Protein AF-A0A351MM56-F1 (afdb_monomer_lite)

pLDDT: mean 85.76, std 8.68, range [50.81, 93.75]

Foldseek 3Di:
DDDCVVPVLVVLLVVLVFDWDDDPQKIKTKDFQLLVCVLVVHFCVVQFDPQFDRDRRFIWIFMDHPNFTWIWGAGPVGDIDGGDTDDDPVSSVSSSVVVSVD

Structure (mmCIF, N/CA/C/O backbone):
data_AF-A0A351MM56-F1
#
_entry.id   AF-A0A351MM56-F1
#
loop_
_atom_site.group_PDB
_atom_site.id
_atom_site.type_symbol
_atom_site.label_atom_id
_atom_site.label_alt_id
_atom_site.label_comp_id
_atom_site.label_asym_id
_atom_site.label_entity_id
_atom_site.label_seq_id
_atom_site.pdbx_PDB_ins_code
_atom_site.Cartn_x
_atom_site.Cartn_y
_atom_site.Cartn_z
_atom_site.occupancy
_atom_site.B_iso_or_equiv
_atom_site.auth_seq_id
_atom_site.auth_comp_id
_atom_site.auth_asym_id
_atom_site.auth_atom_id
_atom_site.pdbx_PDB_model_num
ATOM 1 N N . MET A 1 1 ? -19.334 -8.891 7.307 1.00 50.81 1 MET A N 1
ATOM 2 C CA . MET A 1 1 ? -18.617 -7.669 6.882 1.00 50.81 1 MET A CA 1
ATOM 3 C C . MET A 1 1 ? -17.592 -7.367 7.968 1.00 50.81 1 MET A C 1
ATOM 5 O O . MET A 1 1 ? -18.000 -7.284 9.119 1.00 50.81 1 MET A O 1
ATOM 9 N N . ILE A 1 2 ? -16.290 -7.341 7.666 1.00 56.50 2 ILE A N 1
ATOM 10 C CA . ILE A 1 2 ? -15.263 -7.001 8.670 1.00 56.50 2 ILE A CA 1
ATOM 11 C C . ILE A 1 2 ? -15.202 -5.475 8.737 1.00 56.50 2 ILE A C 1
ATOM 13 O O . ILE A 1 2 ? -14.939 -4.841 7.720 1.00 56.50 2 ILE A O 1
ATOM 17 N N . ASN A 1 3 ? -15.496 -4.894 9.900 1.00 61.53 3 ASN A N 1
ATOM 18 C CA . ASN A 1 3 ? -15.426 -3.448 10.093 1.00 61.53 3 ASN A CA 1
ATOM 19 C C . ASN A 1 3 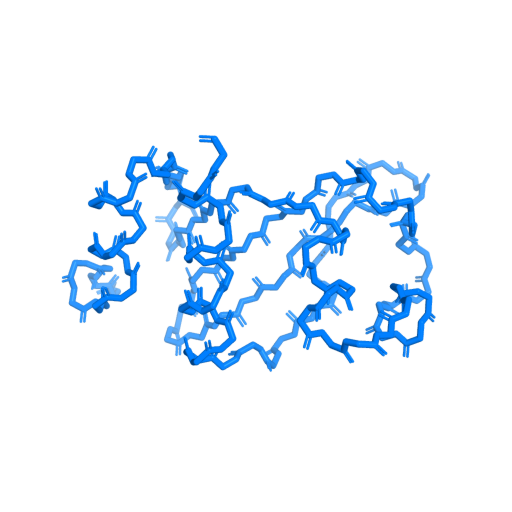? -13.944 -3.018 10.172 1.00 61.53 3 ASN A C 1
ATOM 21 O O . ASN A 1 3 ? -13.255 -3.448 11.103 1.00 61.53 3 ASN A O 1
ATOM 25 N N . PRO A 1 4 ? -13.427 -2.213 9.226 1.00 58.31 4 PRO A N 1
ATOM 26 C CA . PRO A 1 4 ? -12.019 -1.799 9.209 1.00 58.31 4 PRO A CA 1
ATOM 27 C C . PRO A 1 4 ? -11.642 -0.890 10.379 1.00 58.31 4 PRO A C 1
ATOM 29 O O . PRO A 1 4 ? -10.465 -0.816 10.700 1.00 58.31 4 PRO A O 1
ATOM 32 N N . THR A 1 5 ? -12.601 -0.229 11.043 1.00 60.00 5 THR A N 1
ATOM 33 C CA . THR A 1 5 ? -12.308 0.652 12.186 1.00 60.00 5 THR A CA 1
ATOM 34 C C . THR A 1 5 ? -11.751 -0.123 13.376 1.00 60.00 5 THR A C 1
ATOM 36 O O . THR A 1 5 ? -11.205 0.470 14.297 1.00 60.00 5 THR A O 1
ATOM 39 N N . ASN A 1 6 ? -11.881 -1.452 13.360 1.00 65.56 6 ASN A N 1
ATOM 40 C CA . ASN A 1 6 ? -11.271 -2.335 14.346 1.00 65.56 6 ASN A CA 1
ATOM 41 C C . ASN A 1 6 ? -9.830 -2.727 13.977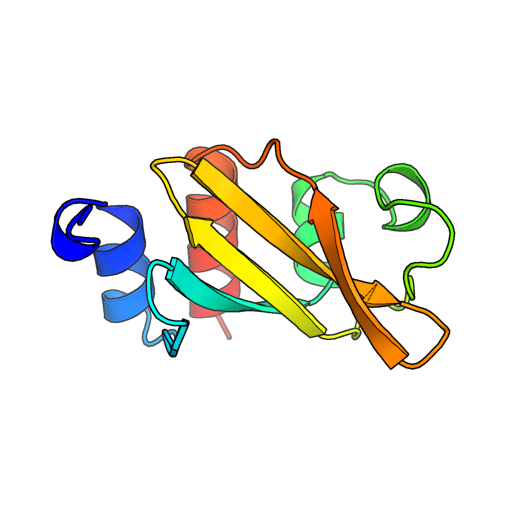 1.00 65.56 6 ASN A C 1
ATOM 43 O O . ASN A 1 6 ? -9.167 -3.382 14.777 1.00 65.56 6 ASN A O 1
ATOM 47 N N . ASN A 1 7 ? -9.343 -2.370 12.782 1.00 73.56 7 ASN A N 1
ATOM 48 C CA . ASN A 1 7 ? -7.944 -2.534 12.417 1.00 73.56 7 ASN A CA 1
ATOM 49 C C . ASN A 1 7 ? -7.166 -1.278 12.863 1.00 73.56 7 ASN A C 1
ATOM 51 O O . ASN A 1 7 ? -7.381 -0.202 12.305 1.00 73.56 7 ASN A O 1
ATOM 55 N N . PRO A 1 8 ? -6.239 -1.382 13.831 1.00 76.00 8 PRO A N 1
ATOM 56 C CA . PRO A 1 8 ? -5.482 -0.231 14.329 1.00 76.00 8 PRO A CA 1
ATOM 57 C C . PRO A 1 8 ? -4.630 0.456 13.249 1.00 76.00 8 PRO A C 1
ATOM 59 O O . PRO A 1 8 ? -4.303 1.634 13.380 1.00 76.00 8 PRO A O 1
ATOM 62 N N . LEU A 1 9 ? -4.289 -0.244 12.164 1.00 79.81 9 LEU A N 1
ATOM 63 C CA . LEU A 1 9 ? -3.548 0.322 11.038 1.00 79.81 9 LEU A CA 1
ATOM 64 C C . LEU A 1 9 ? -4.431 1.172 10.123 1.00 79.81 9 LEU A C 1
ATOM 66 O O . LEU A 1 9 ? -3.938 2.123 9.529 1.00 79.81 9 LEU A O 1
ATOM 70 N N . TYR A 1 10 ? -5.733 0.881 10.051 1.00 80.25 10 TYR A N 1
ATOM 71 C CA . TYR A 1 10 ? -6.689 1.750 9.362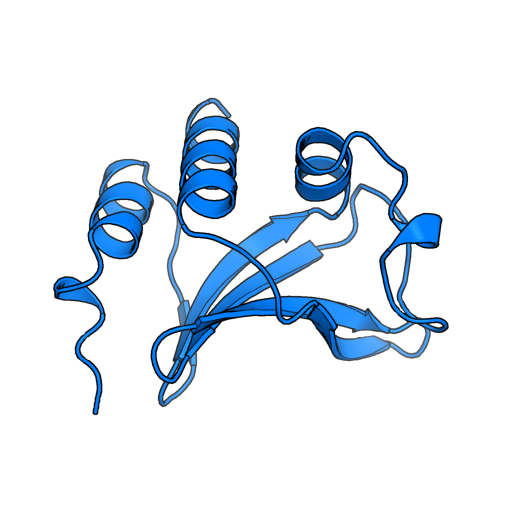 1.00 80.25 10 TYR A CA 1
ATOM 72 C C . TYR A 1 10 ? -6.771 3.113 10.057 1.00 80.25 10 TYR A C 1
ATOM 74 O O . TYR A 1 10 ? -6.662 4.158 9.412 1.00 80.25 10 TYR A O 1
ATOM 82 N N . THR A 1 11 ? -6.912 3.102 11.387 1.00 83.94 11 THR A N 1
ATOM 83 C CA . THR A 1 11 ? -6.913 4.327 12.196 1.00 83.94 11 THR A CA 1
ATOM 84 C C . THR A 1 11 ? -5.602 5.083 12.025 1.00 83.94 11 THR A C 1
ATOM 86 O O . THR A 1 11 ? -5.631 6.269 11.730 1.00 83.94 11 THR A O 1
ATOM 89 N N . ALA A 1 12 ? -4.464 4.388 12.092 1.00 85.75 12 ALA A N 1
ATOM 90 C CA . ALA A 1 12 ? -3.154 5.011 11.924 1.00 85.75 12 ALA A CA 1
ATOM 91 C C . ALA A 1 12 ? -2.952 5.652 10.544 1.00 85.75 12 ALA A C 1
ATOM 93 O O . ALA A 1 12 ? -2.448 6.765 10.463 1.00 85.75 12 ALA A O 1
ATOM 94 N N . ALA A 1 13 ? -3.371 4.983 9.464 1.00 86.50 13 ALA A N 1
ATOM 95 C CA . ALA A 1 13 ? -3.319 5.561 8.123 1.00 86.50 13 ALA A CA 1
ATOM 96 C C . ALA A 1 13 ? -4.199 6.818 8.022 1.00 86.50 13 ALA A C 1
ATOM 98 O O . ALA A 1 13 ? -3.781 7.826 7.457 1.00 86.50 13 ALA A O 1
ATOM 99 N N . THR A 1 14 ? -5.385 6.789 8.636 1.00 87.06 14 THR A N 1
ATOM 100 C CA . THR A 1 14 ? -6.292 7.946 8.679 1.00 87.06 14 THR A CA 1
ATOM 101 C C . THR A 1 14 ? -5.687 9.111 9.473 1.00 87.06 14 THR A C 1
ATOM 103 O O . THR A 1 14 ? -5.720 10.249 9.015 1.00 87.06 14 THR A O 1
ATOM 106 N N . GLU A 1 15 ? -5.109 8.840 10.646 1.00 89.81 15 GLU A N 1
ATOM 107 C CA . GLU A 1 15 ? -4.440 9.835 11.500 1.00 89.81 15 GLU A CA 1
ATOM 108 C C . GLU A 1 15 ? -3.204 10.443 10.827 1.00 89.81 15 GLU A C 1
ATOM 110 O O . GLU A 1 15 ? -2.925 11.626 11.006 1.00 89.81 15 GLU A O 1
ATOM 115 N N . ALA A 1 16 ? -2.507 9.659 10.002 1.00 88.69 16 ALA A N 1
ATOM 116 C CA . ALA A 1 16 ? -1.408 10.111 9.156 1.00 88.69 16 ALA A CA 1
ATOM 117 C C . ALA A 1 16 ? -1.859 10.950 7.941 1.00 88.69 16 ALA A C 1
ATOM 119 O O . ALA A 1 16 ? -1.019 11.402 7.168 1.00 88.69 16 ALA A O 1
ATOM 120 N N . GLY A 1 17 ? -3.167 11.148 7.737 1.00 89.88 17 GLY A N 1
ATOM 121 C CA . GLY A 1 17 ? -3.708 11.889 6.594 1.00 89.88 17 GLY A CA 1
ATOM 122 C C . GLY A 1 17 ? -3.666 11.122 5.269 1.00 89.88 17 GLY A C 1
ATOM 123 O O . GLY A 1 17 ? -3.877 11.714 4.209 1.00 8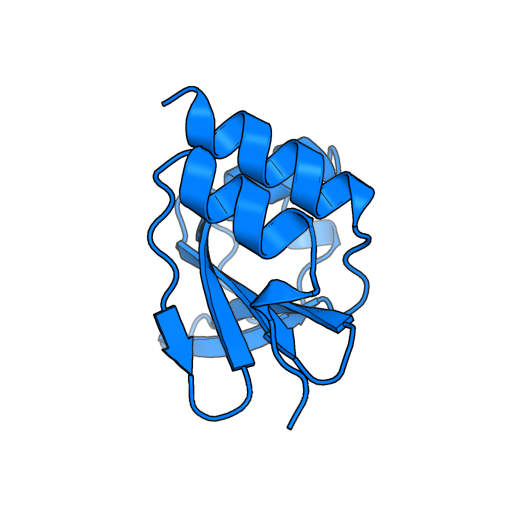9.88 17 GLY A O 1
ATOM 124 N N . ILE A 1 18 ? -3.416 9.810 5.301 1.00 91.75 18 ILE A N 1
ATOM 125 C CA . ILE A 1 18 ? -3.418 8.964 4.107 1.00 91.75 18 ILE A CA 1
ATOM 126 C C . ILE A 1 18 ? -4.863 8.788 3.641 1.00 91.75 18 ILE A C 1
ATOM 128 O O . ILE A 1 18 ? -5.747 8.403 4.408 1.00 91.75 18 ILE A O 1
ATOM 132 N N . THR A 1 19 ? -5.109 9.052 2.358 1.00 91.12 19 THR A N 1
ATOM 133 C CA . THR A 1 19 ? -6.433 8.841 1.766 1.00 91.12 19 THR A CA 1
ATOM 134 C C . THR A 1 19 ? -6.714 7.347 1.647 1.00 91.12 19 THR A C 1
ATOM 136 O O . THR A 1 19 ? -5.977 6.621 0.980 1.00 91.12 19 THR A O 1
ATOM 139 N N . ILE A 1 20 ? -7.799 6.898 2.281 1.00 89.81 20 ILE A N 1
ATOM 140 C CA . ILE A 1 20 ? -8.250 5.508 2.223 1.00 89.81 20 ILE A CA 1
ATOM 141 C C . ILE A 1 20 ? -9.487 5.411 1.332 1.00 89.81 20 ILE A C 1
ATOM 143 O O . ILE A 1 20 ? -10.502 6.069 1.562 1.00 89.81 20 ILE A O 1
ATOM 147 N N . THR A 1 21 ? -9.412 4.537 0.337 1.00 89.81 21 THR A N 1
ATOM 148 C CA . THR A 1 21 ? -10.477 4.251 -0.619 1.00 89.81 21 THR A CA 1
ATOM 149 C C . THR A 1 21 ? -11.226 2.985 -0.219 1.00 89.81 21 THR A C 1
ATOM 151 O O . THR A 1 21 ? -10.631 1.952 0.098 1.00 89.81 21 THR A O 1
ATOM 154 N N . HIS A 1 22 ? -12.556 3.043 -0.274 1.00 87.50 22 HIS A N 1
ATOM 155 C CA . HIS A 1 22 ? -13.415 1.885 -0.056 1.00 87.50 22 HIS A CA 1
ATOM 156 C C . HIS A 1 22 ? -13.705 1.158 -1.378 1.00 87.50 22 HIS A C 1
ATOM 158 O O . HIS A 1 22 ? -14.265 1.738 -2.305 1.00 87.50 22 HIS A O 1
ATOM 164 N N . LEU A 1 23 ? -13.361 -0.128 -1.448 1.00 85.44 23 LEU A N 1
ATOM 165 C CA . LEU A 1 23 ? -13.488 -0.995 -2.623 1.00 85.44 23 LEU A CA 1
ATOM 166 C C . LEU A 1 23 ? -14.487 -2.131 -2.341 1.00 85.44 23 LEU A C 1
ATOM 168 O O . LEU A 1 23 ? -14.150 -3.316 -2.340 1.00 85.44 23 LEU A O 1
ATOM 172 N N . GLY A 1 24 ? -15.733 -1.769 -2.032 1.00 84.62 24 GLY A N 1
ATOM 173 C CA . GLY A 1 24 ? -16.821 -2.720 -1.783 1.00 84.62 24 GLY A CA 1
ATOM 174 C C . GLY A 1 24 ? -16.715 -3.442 -0.436 1.00 84.62 24 GLY A C 1
ATOM 175 O O . GLY A 1 24 ? -17.339 -3.026 0.529 1.00 84.62 24 GLY A O 1
ATOM 176 N N . ALA A 1 25 ? -15.979 -4.554 -0.374 1.00 82.94 25 ALA A N 1
ATOM 177 C CA . ALA A 1 25 ? -15.729 -5.305 0.868 1.00 82.94 25 ALA A CA 1
ATOM 178 C C . ALA A 1 25 ? -14.293 -5.128 1.392 1.00 82.94 25 ALA A C 1
ATOM 180 O O . ALA A 1 25 ? -13.894 -5.779 2.361 1.00 82.94 25 ALA A O 1
ATOM 181 N N . SER A 1 26 ? -13.509 -4.282 0.729 1.00 87.19 26 SER A N 1
ATOM 182 C CA . SER A 1 26 ? -12.102 -4.036 1.019 1.00 87.19 26 SER A CA 1
ATOM 183 C C . SER A 1 26 ? -11.831 -2.547 1.185 1.00 87.19 26 SER A C 1
ATOM 185 O O . SER A 1 26 ? -12.613 -1.701 0.755 1.00 87.19 26 SER A O 1
ATOM 187 N N . TRP A 1 27 ? -10.691 -2.242 1.787 1.00 88.06 27 TRP A N 1
ATOM 188 C CA . TRP A 1 27 ? -10.202 -0.884 1.998 1.00 88.06 27 TRP A CA 1
ATOM 189 C C . TRP A 1 27 ? -8.780 -0.825 1.486 1.00 88.06 27 TRP A C 1
ATOM 191 O O . TRP A 1 27 ? -8.031 -1.775 1.709 1.00 88.06 27 TRP A O 1
ATOM 201 N N . ALA A 1 28 ? -8.413 0.237 0.787 1.00 91.31 28 ALA A N 1
ATOM 202 C CA . ALA A 1 28 ? -7.087 0.358 0.214 1.00 91.31 28 ALA A CA 1
ATOM 203 C C . ALA A 1 28 ? -6.553 1.778 0.329 1.00 91.31 28 ALA A C 1
ATOM 205 O O . ALA A 1 28 ? -7.322 2.733 0.353 1.00 91.31 28 ALA A O 1
ATOM 206 N N . PHE A 1 29 ? -5.237 1.905 0.358 1.00 92.81 29 PHE A N 1
ATOM 207 C CA . PHE A 1 29 ? -4.551 3.175 0.163 1.00 92.81 29 PHE A CA 1
ATOM 208 C C . PHE A 1 29 ? -3.476 3.014 -0.909 1.00 92.81 29 PHE A C 1
ATOM 210 O O . PHE A 1 29 ? -3.024 1.901 -1.195 1.00 92.81 29 PHE A O 1
ATOM 217 N N . GLU A 1 30 ? -3.097 4.129 -1.520 1.00 93.25 30 GLU A N 1
ATOM 218 C CA . GLU A 1 30 ? -2.080 4.156 -2.564 1.00 93.25 30 GLU A CA 1
ATOM 219 C C . GLU A 1 30 ? -0.675 4.268 -1.968 1.00 93.25 30 GLU A C 1
ATOM 221 O O . GLU A 1 30 ? -0.429 4.993 -1.003 1.00 93.25 30 GLU A O 1
ATOM 226 N N . ALA A 1 31 ? 0.257 3.547 -2.577 1.00 93.75 31 ALA A N 1
ATOM 227 C CA . ALA A 1 31 ? 1.688 3.665 -2.353 1.00 93.75 31 ALA A CA 1
ATOM 228 C C . ALA A 1 31 ? 2.411 3.532 -3.704 1.00 93.75 31 ALA A C 1
ATOM 230 O O . ALA A 1 31 ? 1.792 3.572 -4.767 1.00 93.75 31 ALA A O 1
ATOM 231 N N . THR A 1 32 ? 3.730 3.354 -3.676 1.00 93.69 32 THR A N 1
ATOM 232 C CA . THR A 1 32 ? 4.518 3.066 -4.887 1.00 93.69 32 THR A CA 1
ATOM 233 C C . THR A 1 32 ? 5.385 1.840 -4.668 1.00 93.69 32 THR A C 1
ATOM 235 O O . THR A 1 32 ? 5.710 1.521 -3.520 1.00 93.69 32 THR A O 1
ATOM 238 N N . LEU A 1 33 ? 5.804 1.175 -5.746 1.00 91.56 33 LEU A N 1
ATOM 239 C CA . LEU A 1 33 ? 6.724 0.039 -5.636 1.00 91.56 33 LEU A CA 1
ATOM 240 C C . LEU A 1 33 ? 8.013 0.399 -4.895 1.00 91.56 33 LEU A C 1
ATOM 242 O O . LEU A 1 33 ? 8.457 -0.383 -4.065 1.00 91.56 33 LEU A O 1
ATOM 246 N N . GLY A 1 34 ? 8.553 1.603 -5.092 1.00 92.31 34 GLY A N 1
ATOM 247 C CA . GLY A 1 34 ? 9.751 2.071 -4.393 1.00 92.31 34 GLY A CA 1
ATOM 248 C C . GLY A 1 34 ? 9.609 2.103 -2.866 1.00 92.31 34 GLY A C 1
ATOM 249 O O . GLY A 1 34 ? 10.576 1.828 -2.156 1.00 92.31 34 GLY A O 1
ATOM 250 N N . HIS A 1 35 ? 8.406 2.353 -2.334 1.00 93.06 35 HIS A N 1
ATOM 251 C CA . HIS A 1 35 ? 8.167 2.220 -0.892 1.00 93.06 35 HIS A CA 1
ATOM 252 C C . HIS A 1 35 ? 8.316 0.761 -0.432 1.00 93.06 35 HIS A C 1
ATOM 254 O O . HIS A 1 35 ? 8.921 0.484 0.602 1.00 93.06 35 HIS A O 1
ATOM 260 N N . PHE A 1 36 ? 7.829 -0.192 -1.228 1.00 90.62 36 PHE A N 1
ATOM 261 C CA . PHE A 1 36 ? 7.958 -1.620 -0.937 1.00 90.62 36 PHE A CA 1
ATOM 262 C C . PHE A 1 36 ? 9.372 -2.153 -1.151 1.00 90.62 36 PHE A C 1
ATOM 264 O O . PHE A 1 36 ? 9.830 -2.980 -0.366 1.00 90.62 36 PHE A O 1
ATOM 271 N N . GLU A 1 37 ? 10.106 -1.652 -2.141 1.00 91.31 37 GLU A N 1
ATOM 272 C CA . GLU A 1 37 ? 11.523 -1.983 -2.309 1.00 91.31 37 GLU A CA 1
ATOM 273 C C . GLU A 1 37 ? 12.343 -1.577 -1.081 1.00 91.31 37 GLU A C 1
ATOM 275 O O . GLU A 1 37 ? 13.206 -2.338 -0.635 1.00 91.31 37 GLU A O 1
ATOM 280 N N . ALA A 1 38 ? 12.035 -0.419 -0.485 1.00 87.62 38 ALA A N 1
ATOM 281 C CA . ALA A 1 38 ? 12.651 0.019 0.763 1.00 87.62 38 ALA A CA 1
ATOM 282 C C . ALA A 1 38 ? 12.297 -0.910 1.940 1.00 87.62 38 ALA A C 1
ATOM 284 O O . ALA A 1 38 ? 13.174 -1.244 2.741 1.00 87.62 38 ALA A O 1
ATOM 285 N N . LEU A 1 39 ? 11.043 -1.373 2.025 1.00 87.94 39 LEU A N 1
ATOM 286 C CA . LEU A 1 39 ? 10.590 -2.315 3.058 1.00 87.94 39 LEU A CA 1
ATOM 287 C C . LEU A 1 39 ? 11.245 -3.695 2.918 1.00 87.94 39 LEU A C 1
ATOM 289 O O . LEU A 1 39 ? 11.724 -4.258 3.902 1.00 87.94 39 LEU A O 1
ATOM 293 N N . PHE A 1 40 ? 11.298 -4.240 1.704 1.00 87.19 40 PHE A N 1
ATOM 294 C CA . PHE A 1 40 ? 11.852 -5.569 1.438 1.00 87.19 40 PHE A CA 1
ATOM 295 C C . PHE A 1 40 ? 13.368 -5.573 1.242 1.00 87.19 40 PHE A C 1
ATOM 297 O O . PHE A 1 40 ? 13.973 -6.644 1.174 1.00 87.19 40 PHE A O 1
ATOM 304 N N . ARG A 1 41 ? 13.991 -4.389 1.164 1.00 88.50 41 ARG A N 1
ATOM 305 C CA . ARG A 1 41 ? 15.420 -4.195 0.871 1.00 88.50 41 ARG A CA 1
ATOM 306 C C . ARG A 1 41 ? 15.855 -4.932 -0.397 1.00 88.50 41 ARG A C 1
ATOM 308 O O . ARG A 1 41 ? 16.941 -5.511 -0.458 1.00 88.50 41 ARG A O 1
ATOM 315 N N . ARG A 1 42 ? 14.976 -4.953 -1.396 1.00 87.75 42 ARG A N 1
ATOM 316 C CA . ARG A 1 42 ? 15.172 -5.667 -2.659 1.00 87.75 42 ARG A CA 1
ATOM 317 C C . ARG A 1 42 ? 14.313 -5.037 -3.747 1.00 87.75 42 ARG A C 1
ATOM 319 O O . ARG A 1 42 ? 13.177 -4.657 -3.472 1.00 87.75 42 ARG A O 1
ATOM 326 N N . ALA A 1 43 ? 14.842 -4.973 -4.966 1.00 85.88 43 ALA A N 1
ATOM 327 C CA . ALA A 1 43 ? 14.107 -4.444 -6.111 1.00 85.88 43 ALA A CA 1
ATOM 328 C C . ALA A 1 43 ? 12.843 -5.270 -6.405 1.00 85.88 43 ALA A C 1
ATOM 330 O O . ALA A 1 43 ? 12.818 -6.477 -6.137 1.00 85.88 43 ALA A O 1
ATOM 331 N N . ALA A 1 44 ? 11.817 -4.620 -6.956 1.00 86.19 44 ALA A N 1
ATOM 332 C CA . ALA A 1 44 ? 10.502 -5.193 -7.230 1.00 86.19 44 ALA A CA 1
ATOM 333 C C . ALA A 1 44 ? 10.599 -6.491 -8.035 1.00 86.19 44 ALA A C 1
ATOM 335 O O . ALA A 1 44 ? 9.968 -7.481 -7.675 1.00 86.19 44 ALA A O 1
ATOM 336 N N . GLU A 1 45 ? 11.487 -6.526 -9.034 1.00 87.19 45 GLU A N 1
ATOM 337 C CA . GLU A 1 45 ? 11.749 -7.676 -9.914 1.00 87.19 45 GLU A CA 1
ATOM 338 C C . GLU A 1 45 ? 12.027 -9.007 -9.189 1.00 87.19 45 GLU A C 1
ATOM 340 O O . GLU A 1 45 ? 11.842 -10.072 -9.774 1.00 87.19 45 GLU A O 1
ATOM 345 N N . TYR A 1 46 ? 12.463 -8.974 -7.924 1.00 85.75 46 TYR A N 1
ATOM 346 C CA . TYR A 1 46 ? 12.789 -10.180 -7.156 1.00 85.75 46 TYR A CA 1
ATOM 347 C C . TYR A 1 46 ? 11.612 -10.776 -6.382 1.00 85.75 46 TYR A C 1
ATOM 349 O O . TYR A 1 46 ? 11.754 -11.875 -5.840 1.00 85.75 46 TYR A O 1
ATOM 357 N N . TRP A 1 47 ? 10.502 -10.052 -6.237 1.00 83.75 47 TRP A N 1
ATOM 358 C CA . TRP A 1 47 ? 9.409 -10.448 -5.344 1.00 83.75 47 TRP A CA 1
ATOM 359 C C . TRP A 1 47 ? 8.004 -10.177 -5.891 1.00 83.75 47 TRP A C 1
ATOM 361 O O . TRP A 1 47 ? 7.052 -10.735 -5.345 1.00 83.75 47 TRP A O 1
ATOM 371 N N . VAL A 1 48 ? 7.858 -9.372 -6.946 1.00 84.19 48 VAL A N 1
ATOM 372 C CA . VAL A 1 48 ? 6.601 -9.270 -7.703 1.00 84.19 48 VAL A CA 1
ATOM 373 C C . VAL A 1 48 ? 6.480 -10.406 -8.715 1.00 84.19 48 VAL A C 1
ATOM 375 O O . VAL A 1 48 ? 7.469 -11.023 -9.114 1.00 84.19 48 VAL A O 1
ATOM 378 N N . GLU A 1 49 ? 5.252 -10.689 -9.138 1.00 85.06 49 GLU A N 1
ATOM 379 C CA . GLU A 1 49 ? 4.998 -11.696 -10.164 1.00 85.06 49 GLU A CA 1
ATOM 380 C C . GLU A 1 49 ? 5.512 -11.229 -11.541 1.00 85.06 49 GLU A C 1
ATOM 382 O O . GLU A 1 49 ? 5.492 -10.030 -11.847 1.00 85.06 49 GLU A O 1
ATOM 387 N N . PRO A 1 50 ? 5.951 -12.155 -12.416 1.00 84.12 50 PRO A N 1
ATOM 388 C CA . PRO A 1 50 ? 6.254 -11.822 -13.802 1.00 84.12 50 PRO A CA 1
ATOM 389 C C . PRO A 1 50 ? 5.066 -11.138 -14.488 1.00 84.12 50 PRO A C 1
ATOM 391 O O . PRO A 1 50 ? 3.925 -11.572 -14.346 1.00 84.12 50 PRO A O 1
ATOM 394 N N . GLY A 1 51 ? 5.342 -10.095 -15.272 1.00 85.31 51 GLY A N 1
ATOM 395 C CA . GLY A 1 51 ? 4.308 -9.327 -15.974 1.00 85.31 51 GLY A CA 1
ATOM 396 C C . GLY A 1 51 ? 3.795 -8.105 -15.211 1.00 85.31 51 GLY A C 1
ATOM 397 O O . GLY A 1 51 ? 2.989 -7.363 -15.770 1.00 85.31 51 GLY A O 1
ATOM 398 N N . ILE A 1 52 ? 4.291 -7.850 -13.997 1.00 89.75 52 ILE A N 1
ATOM 399 C CA . ILE A 1 52 ? 4.064 -6.612 -13.239 1.00 89.75 52 ILE A CA 1
ATOM 400 C C . ILE A 1 52 ? 5.077 -5.545 -13.665 1.00 89.75 52 ILE A C 1
ATOM 402 O O . ILE A 1 52 ? 6.258 -5.835 -13.862 1.00 89.75 52 ILE A O 1
ATOM 406 N N . THR A 1 53 ? 4.623 -4.302 -13.819 1.00 90.00 53 THR A N 1
ATOM 407 C CA . THR A 1 53 ? 5.507 -3.157 -14.075 1.00 90.00 53 THR A CA 1
ATOM 408 C C . THR A 1 53 ? 6.387 -2.926 -12.851 1.00 90.00 53 THR A C 1
ATOM 410 O O . THR A 1 53 ? 5.862 -2.778 -11.757 1.00 90.00 53 THR A O 1
ATOM 413 N N . THR A 1 54 ? 7.712 -2.882 -13.015 1.00 90.56 54 THR A N 1
ATOM 414 C CA . THR A 1 54 ? 8.671 -2.821 -11.893 1.00 90.56 54 THR A CA 1
ATOM 415 C C . THR A 1 54 ? 9.302 -1.446 -11.669 1.00 90.56 54 THR A C 1
ATOM 417 O O . THR A 1 54 ? 10.277 -1.343 -10.931 1.00 90.56 54 THR A O 1
ATOM 420 N N . ASP A 1 55 ? 8.796 -0.382 -12.301 1.00 91.56 55 ASP A N 1
ATOM 421 C CA . ASP A 1 55 ? 9.290 0.979 -12.052 1.00 91.56 55 ASP A CA 1
ATOM 422 C C . ASP A 1 55 ? 8.976 1.378 -10.590 1.00 91.56 55 ASP A C 1
ATOM 424 O O . ASP A 1 55 ? 7.808 1.297 -10.194 1.00 91.56 55 ASP A O 1
ATOM 428 N N . PRO A 1 56 ? 9.960 1.824 -9.779 1.00 91.69 56 PRO A N 1
ATOM 429 C CA . PRO A 1 56 ? 9.745 2.254 -8.394 1.00 91.69 56 PRO A CA 1
ATOM 430 C C . PRO A 1 56 ? 8.701 3.369 -8.216 1.00 91.69 56 PRO A C 1
ATOM 432 O O . PRO A 1 56 ? 8.116 3.504 -7.134 1.00 91.69 56 PRO A O 1
ATOM 435 N N . ALA A 1 57 ? 8.453 4.177 -9.249 1.00 91.81 57 ALA A N 1
ATOM 436 C CA . ALA A 1 57 ? 7.414 5.202 -9.254 1.00 91.81 57 ALA A CA 1
ATOM 437 C C . ALA A 1 57 ? 6.010 4.645 -9.551 1.00 91.81 57 ALA A C 1
ATOM 439 O O . ALA A 1 57 ? 5.029 5.365 -9.367 1.00 91.81 57 ALA A O 1
ATOM 440 N N . SER A 1 58 ? 5.895 3.381 -9.974 1.00 91.38 58 SER A N 1
ATOM 441 C CA . SER A 1 58 ? 4.609 2.761 -10.306 1.00 91.38 58 SER A CA 1
ATOM 442 C C . SER A 1 58 ? 3.683 2.751 -9.092 1.00 91.38 58 SER A C 1
ATOM 444 O O . SER A 1 58 ? 4.106 2.313 -8.011 1.00 91.38 58 SER A O 1
ATOM 446 N N . PRO A 1 59 ? 2.425 3.193 -9.252 1.00 91.31 59 PRO A N 1
ATOM 447 C CA . PRO A 1 59 ? 1.447 3.155 -8.182 1.00 91.31 59 PRO A CA 1
ATOM 448 C C . PRO A 1 59 ? 1.056 1.712 -7.861 1.00 91.31 59 PRO A C 1
ATOM 450 O O . PRO A 1 59 ? 0.932 0.860 -8.743 1.00 91.31 59 PRO A O 1
ATOM 453 N N . VAL A 1 60 ? 0.823 1.457 -6.579 1.00 92.69 60 VAL A N 1
ATOM 454 C CA . VAL A 1 60 ? 0.299 0.188 -6.068 1.00 92.69 60 VAL A CA 1
ATOM 455 C C . VAL A 1 60 ? -0.798 0.459 -5.051 1.00 92.69 60 VAL A C 1
ATOM 457 O O . VAL A 1 60 ? -0.771 1.474 -4.353 1.00 92.69 60 VAL A O 1
ATOM 460 N N . LEU A 1 61 ? -1.751 -0.462 -4.946 1.00 92.50 61 LEU A N 1
ATOM 461 C CA . LEU A 1 61 ? -2.784 -0.435 -3.919 1.00 92.50 61 LEU A CA 1
ATOM 462 C C . LEU A 1 61 ? -2.446 -1.416 -2.808 1.00 92.50 61 LEU A C 1
ATOM 464 O O . LEU A 1 61 ? -2.252 -2.610 -3.033 1.00 92.50 61 LEU A O 1
ATOM 468 N N . VAL A 1 62 ? -2.434 -0.905 -1.585 1.00 92.44 62 VAL A N 1
ATOM 469 C CA . VAL A 1 62 ? -2.269 -1.701 -0.374 1.00 92.44 62 VAL A CA 1
ATOM 470 C C . VAL A 1 62 ? -3.643 -1.935 0.213 1.00 92.44 62 VAL A C 1
ATOM 472 O O . VAL A 1 62 ? -4.265 -1.015 0.742 1.00 92.44 62 VAL A O 1
ATOM 475 N N . ARG A 1 63 ? -4.147 -3.159 0.078 1.00 91.38 63 ARG A N 1
ATOM 476 C CA . ARG A 1 63 ? -5.550 -3.485 0.327 1.00 91.38 63 ARG A CA 1
ATOM 477 C C . ARG A 1 63 ? -5.716 -4.394 1.537 1.00 91.38 63 ARG A C 1
ATOM 479 O O . ARG A 1 63 ? -5.148 -5.478 1.589 1.00 91.38 63 ARG A O 1
ATOM 486 N N . TRP A 1 64 ? -6.573 -3.999 2.473 1.00 89.00 64 TRP A N 1
ATOM 487 C CA . TRP A 1 64 ? -7.098 -4.866 3.523 1.00 89.00 64 TRP A CA 1
ATOM 488 C C . TRP A 1 64 ? -8.384 -5.537 3.052 1.00 89.00 64 TRP A C 1
ATOM 490 O O . TRP A 1 64 ? -9.372 -4.874 2.717 1.00 89.00 64 TRP A O 1
ATOM 500 N N . SER A 1 65 ? -8.396 -6.865 3.052 1.00 86.12 65 SER A N 1
ATOM 501 C CA . SER A 1 65 ? -9.577 -7.657 2.725 1.00 86.12 65 SER A CA 1
ATOM 502 C C . SER A 1 65 ? -9.602 -8.940 3.540 1.00 86.12 65 SER A C 1
ATOM 504 O O . SER A 1 65 ? -8.567 -9.552 3.768 1.00 86.12 65 SER A O 1
ATOM 506 N N . ALA A 1 66 ? -10.782 -9.363 3.996 1.00 84.62 66 ALA A N 1
ATOM 507 C CA . ALA A 1 66 ? -10.969 -10.655 4.668 1.00 84.62 66 ALA A CA 1
ATOM 508 C C . ALA A 1 66 ? -9.952 -10.968 5.800 1.00 84.62 66 ALA A C 1
ATOM 510 O O . ALA A 1 66 ? -9.611 -12.128 6.024 1.00 84.62 66 ALA A O 1
ATOM 511 N N . GLY A 1 67 ? -9.473 -9.946 6.523 1.00 81.25 67 GLY A N 1
ATOM 512 C CA . GLY A 1 67 ? -8.518 -10.122 7.623 1.00 81.25 67 GLY A CA 1
ATOM 513 C C . GLY A 1 67 ? -7.047 -10.215 7.203 1.00 81.25 67 GLY A C 1
ATOM 514 O O . GLY A 1 67 ? -6.235 -10.690 7.994 1.00 81.25 67 GLY A O 1
ATOM 515 N N . ARG A 1 68 ? -6.702 -9.840 5.966 1.00 85.88 68 ARG A N 1
ATOM 516 C CA . ARG A 1 68 ? -5.338 -9.903 5.423 1.00 85.88 68 ARG A CA 1
ATOM 517 C C . ARG A 1 68 ? -5.010 -8.682 4.570 1.00 85.88 68 ARG A C 1
ATOM 519 O O . ARG A 1 68 ? -5.906 -8.057 3.997 1.00 85.88 68 ARG A O 1
ATOM 526 N N . TRP A 1 69 ? -3.717 -8.388 4.469 1.00 88.38 69 TRP A N 1
ATOM 527 C CA . TRP A 1 69 ? -3.171 -7.354 3.598 1.00 88.38 69 TRP A CA 1
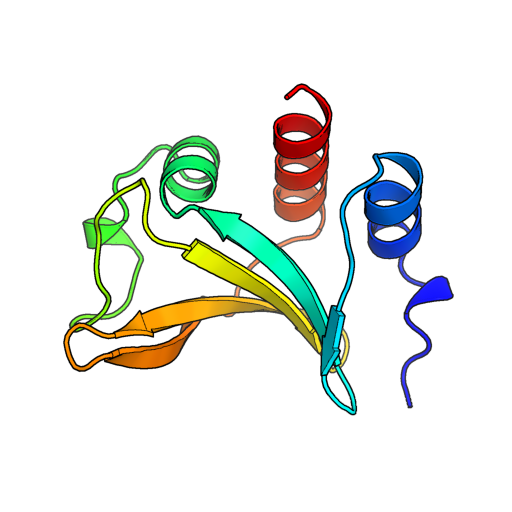ATOM 528 C C . TRP A 1 69 ? -2.702 -7.933 2.265 1.00 88.38 69 TRP A C 1
ATOM 530 O O . TRP A 1 69 ? -2.089 -9.000 2.202 1.00 88.38 69 TRP A O 1
ATOM 540 N N . TYR A 1 70 ? -2.971 -7.181 1.208 1.00 89.75 70 TYR A N 1
ATOM 541 C CA . TYR A 1 70 ? -2.657 -7.504 -0.172 1.00 89.75 70 TYR A CA 1
ATOM 542 C C . TYR A 1 70 ? -1.964 -6.318 -0.830 1.00 89.75 70 TYR A C 1
ATOM 544 O O . TYR A 1 70 ? -2.243 -5.167 -0.489 1.00 89.75 70 TYR A O 1
ATOM 552 N N . LEU A 1 71 ? -1.098 -6.613 -1.791 1.00 91.69 71 LEU A N 1
ATOM 553 C CA . LEU A 1 71 ? -0.567 -5.638 -2.728 1.00 91.69 71 LEU A CA 1
ATOM 554 C C . LEU A 1 71 ? -1.163 -5.909 -4.101 1.00 91.69 71 LEU A C 1
ATOM 556 O O . LEU A 1 71 ? -0.932 -6.979 -4.671 1.00 91.69 71 LEU A O 1
ATOM 560 N N . ASP A 1 72 ? -1.881 -4.933 -4.634 1.00 92.25 72 ASP A N 1
ATOM 561 C CA . ASP A 1 72 ? -2.327 -4.941 -6.017 1.00 92.25 72 ASP A CA 1
ATOM 562 C C . ASP A 1 72 ? -1.440 -3.973 -6.816 1.00 92.25 72 ASP A C 1
ATOM 564 O O . ASP A 1 72 ? -1.273 -2.811 -6.443 1.00 92.25 72 ASP A O 1
ATOM 568 N N . ALA A 1 73 ? -0.827 -4.460 -7.891 1.00 91.62 73 ALA A N 1
ATOM 569 C CA . ALA A 1 73 ? 0.101 -3.706 -8.727 1.00 91.62 73 ALA A CA 1
ATOM 570 C C . ALA A 1 73 ? -0.345 -3.724 -10.190 1.00 91.62 73 ALA A C 1
ATOM 572 O O . ALA A 1 73 ? -1.116 -4.591 -10.613 1.00 91.62 73 ALA A O 1
ATOM 573 N N . GLN A 1 74 ? 0.127 -2.743 -10.958 1.00 91.12 74 GLN A N 1
ATOM 574 C CA . GLN A 1 74 ? -0.199 -2.649 -12.373 1.00 91.12 74 GLN A CA 1
ATOM 575 C C . GLN A 1 74 ? 0.617 -3.655 -13.191 1.00 91.12 74 GLN A C 1
ATOM 577 O O . GLN A 1 74 ? 1.842 -3.733 -13.074 1.00 91.12 74 GLN A O 1
ATOM 582 N N . THR A 1 75 ? -0.059 -4.404 -14.049 1.00 89.81 75 THR A N 1
ATOM 583 C CA . THR A 1 75 ? 0.555 -5.280 -15.039 1.00 89.81 75 THR A CA 1
ATOM 584 C C . THR A 1 75 ? 1.063 -4.472 -16.236 1.00 89.81 75 THR A C 1
ATOM 586 O O . THR A 1 75 ? 0.627 -3.351 -16.504 1.00 89.81 75 THR A O 1
ATOM 589 N N . THR A 1 76 ? 1.998 -5.044 -16.985 1.00 87.56 76 THR A N 1
ATOM 590 C CA . THR A 1 76 ? 2.610 -4.423 -18.175 1.00 87.56 76 THR A CA 1
ATOM 591 C C . THR A 1 76 ? 1.616 -4.126 -19.305 1.00 87.56 76 THR A C 1
ATOM 593 O O . THR A 1 76 ? 1.865 -3.246 -20.125 1.00 87.56 76 THR A O 1
ATOM 596 N N . ASP A 1 77 ? 0.475 -4.812 -19.334 1.00 88.69 77 ASP A N 1
ATOM 597 C CA . ASP A 1 77 ? -0.652 -4.586 -20.248 1.00 88.69 77 ASP A CA 1
ATOM 598 C C . ASP A 1 77 ? -1.721 -3.626 -19.681 1.00 88.69 77 ASP A C 1
ATOM 600 O O . ASP A 1 77 ? -2.733 -3.361 -20.329 1.00 88.69 77 ASP A O 1
ATOM 604 N N . GLY A 1 78 ? -1.471 -3.042 -18.505 1.00 83.50 78 GLY A N 1
ATOM 605 C CA . GLY A 1 78 ? -2.236 -1.926 -17.953 1.00 83.50 78 GLY A CA 1
ATOM 606 C C . GLY A 1 78 ? -3.366 -2.303 -16.995 1.00 83.50 78 GLY A C 1
ATOM 607 O O . GLY A 1 78 ? -4.048 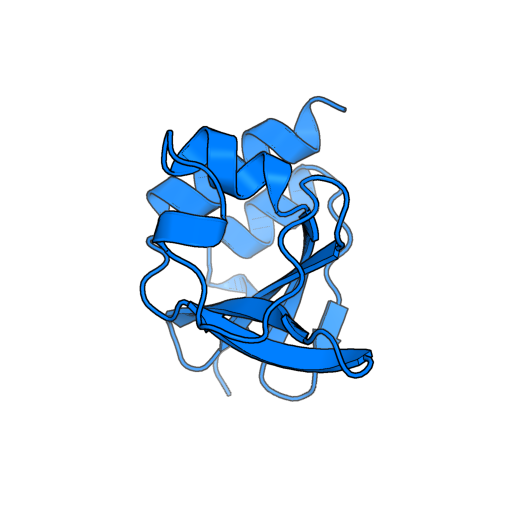-1.400 -16.507 1.00 83.50 78 GLY A O 1
ATOM 608 N N . TYR A 1 79 ? -3.558 -3.585 -16.686 1.00 86.19 79 TYR A N 1
ATOM 609 C CA . TYR A 1 79 ? -4.524 -4.045 -15.684 1.00 86.19 79 TYR A CA 1
ATOM 610 C C . TYR A 1 79 ? -3.955 -3.953 -14.262 1.00 86.19 79 TYR A C 1
ATOM 612 O O . TYR A 1 79 ? -2.768 -3.716 -14.068 1.00 86.19 79 TYR A O 1
ATOM 620 N N . GLN A 1 80 ? -4.803 -4.121 -13.244 1.00 85.69 80 GLN A N 1
ATOM 621 C CA . GLN A 1 80 ? -4.345 -4.312 -11.866 1.00 85.69 80 GLN A CA 1
ATOM 622 C C . GLN A 1 80 ? -4.507 -5.768 -11.442 1.00 85.69 80 GLN A C 1
ATOM 624 O O . GLN A 1 80 ? -5.554 -6.376 -11.670 1.00 85.69 80 GLN A O 1
ATOM 629 N N . GLN A 1 81 ? -3.483 -6.298 -10.779 1.00 87.88 81 GLN A N 1
ATOM 630 C CA . GLN A 1 81 ? -3.436 -7.669 -10.291 1.00 87.88 81 GLN A CA 1
ATOM 631 C C . GLN A 1 81 ? -2.884 -7.712 -8.868 1.00 87.88 81 GLN A C 1
ATOM 633 O O . GLN A 1 81 ? -1.928 -7.013 -8.535 1.00 87.88 81 GLN A O 1
ATOM 638 N N . THR A 1 82 ? -3.458 -8.576 -8.030 1.00 86.50 82 THR A N 1
ATOM 639 C CA . THR A 1 82 ? -2.873 -8.910 -6.729 1.00 86.50 82 THR A CA 1
ATOM 640 C C . THR A 1 82 ? -1.552 -9.638 -6.949 1.00 86.50 82 THR A C 1
ATOM 642 O O . THR A 1 82 ? -1.555 -10.779 -7.392 1.00 86.50 82 THR A O 1
ATOM 645 N N . THR A 1 83 ? -0.435 -8.987 -6.628 1.00 79.81 83 THR A N 1
ATOM 646 C CA . THR A 1 83 ? 0.917 -9.530 -6.834 1.00 79.81 83 THR A CA 1
ATOM 647 C C . THR A 1 83 ? 1.565 -10.032 -5.547 1.00 79.81 83 THR A C 1
ATOM 649 O O . THR A 1 83 ? 2.586 -10.711 -5.605 1.00 79.81 83 THR A O 1
ATOM 652 N N . TYR A 1 84 ? 1.034 -9.671 -4.375 1.00 75.12 84 TYR A N 1
ATOM 653 C CA . TYR A 1 84 ? 1.617 -10.086 -3.102 1.00 75.12 84 TYR A CA 1
ATOM 654 C C . TYR A 1 84 ? 0.541 -10.243 -2.028 1.00 75.12 84 TYR A C 1
ATOM 656 O O . TYR A 1 84 ? -0.277 -9.350 -1.810 1.00 75.12 84 TYR A O 1
ATOM 664 N N . THR A 1 85 ? 0.536 -11.387 -1.344 1.00 73.31 85 THR A N 1
ATOM 665 C CA . THR A 1 85 ? -0.528 -11.775 -0.395 1.00 73.31 85 THR A CA 1
ATOM 666 C C . THR A 1 85 ? -0.040 -11.953 1.044 1.00 73.31 85 THR A C 1
ATOM 668 O O . THR A 1 85 ? -0.796 -12.416 1.896 1.00 73.31 85 THR A O 1
ATOM 671 N N . SER A 1 86 ? 1.232 -11.658 1.312 1.00 75.31 86 SER A N 1
ATOM 672 C CA . SER A 1 86 ? 1.902 -11.961 2.585 1.00 75.31 86 SER A CA 1
ATOM 673 C C . SER A 1 86 ? 2.431 -10.705 3.273 1.00 75.31 86 SER A C 1
ATOM 675 O O . SER A 1 86 ? 3.521 -10.722 3.836 1.00 75.31 86 SER A O 1
ATOM 677 N N . LEU A 1 87 ? 1.678 -9.604 3.200 1.00 83.38 87 LEU A N 1
ATOM 678 C CA . LEU A 1 87 ? 1.996 -8.393 3.954 1.00 83.38 87 LEU A CA 1
ATOM 679 C C . LEU A 1 87 ? 1.583 -8.570 5.419 1.00 83.38 87 LEU A C 1
ATOM 681 O O . LEU A 1 87 ? 0.447 -8.948 5.719 1.00 83.38 87 LEU A O 1
ATOM 685 N N . TYR A 1 88 ? 2.511 -8.279 6.322 1.00 87.56 88 TYR A N 1
ATOM 686 C CA . TYR A 1 88 ? 2.302 -8.322 7.765 1.00 87.56 88 TYR A CA 1
ATOM 687 C C . TYR A 1 88 ? 2.045 -6.924 8.325 1.00 87.56 88 TYR A C 1
ATOM 689 O O . TYR A 1 88 ? 2.542 -5.929 7.798 1.00 87.56 88 TYR A O 1
ATOM 697 N N . ASP A 1 89 ? 1.321 -6.855 9.441 1.00 88.44 89 ASP A N 1
ATOM 698 C CA . ASP A 1 89 ? 0.926 -5.593 10.078 1.00 88.44 89 ASP A CA 1
ATOM 699 C C . ASP A 1 89 ? 2.114 -4.659 10.376 1.00 88.44 89 ASP A C 1
ATOM 701 O O . ASP A 1 89 ? 2.003 -3.448 10.201 1.00 88.44 89 ASP A O 1
ATOM 705 N N . GLU A 1 90 ? 3.273 -5.203 10.758 1.00 89.81 90 GLU A N 1
ATOM 706 C CA . GLU A 1 90 ? 4.501 -4.426 10.992 1.00 89.81 90 GLU A CA 1
ATOM 707 C C . GLU A 1 90 ? 5.014 -3.738 9.716 1.00 89.81 90 GLU A C 1
ATOM 709 O O . GLU A 1 90 ? 5.399 -2.570 9.741 1.00 89.81 90 GLU A O 1
ATOM 714 N N . GLN A 1 91 ? 4.957 -4.426 8.573 1.00 90.56 91 GLN A N 1
ATOM 715 C CA . GLN A 1 91 ? 5.367 -3.858 7.285 1.00 90.56 91 GLN A CA 1
ATOM 716 C C . GLN A 1 91 ? 4.419 -2.738 6.860 1.00 90.56 91 GLN A C 1
ATOM 718 O O . GLN A 1 91 ? 4.863 -1.705 6.365 1.00 90.56 91 GLN A O 1
ATOM 723 N N . ILE A 1 92 ? 3.118 -2.920 7.096 1.00 92.00 92 ILE A N 1
ATOM 724 C CA . ILE A 1 92 ? 2.110 -1.895 6.823 1.00 92.00 92 ILE A CA 1
ATOM 725 C C . ILE A 1 92 ? 2.286 -0.691 7.745 1.00 92.00 92 ILE A C 1
ATOM 727 O O . ILE A 1 92 ? 2.168 0.442 7.291 1.00 92.00 92 ILE A O 1
ATOM 731 N N . ARG A 1 93 ? 2.617 -0.908 9.021 1.00 91.56 93 ARG A N 1
ATOM 732 C CA . ARG A 1 93 ? 2.922 0.176 9.959 1.00 91.56 93 ARG A CA 1
ATOM 733 C C . ARG A 1 93 ? 4.101 1.014 9.473 1.00 91.56 93 ARG A C 1
ATOM 735 O O . ARG A 1 93 ? 3.962 2.224 9.355 1.00 91.56 93 ARG A O 1
ATOM 742 N N . HIS A 1 94 ? 5.209 0.370 9.111 1.00 92.00 94 HIS A N 1
ATOM 743 C CA . HIS A 1 94 ? 6.368 1.067 8.555 1.00 92.00 94 HIS A CA 1
ATOM 744 C C . HIS A 1 94 ? 6.053 1.800 7.252 1.00 92.00 94 HIS A C 1
ATOM 746 O O . HIS A 1 94 ? 6.551 2.903 7.040 1.00 92.00 94 HIS A O 1
ATOM 752 N N . LEU A 1 95 ? 5.214 1.218 6.394 1.00 93.06 95 LEU A N 1
ATOM 753 C CA . LEU A 1 95 ? 4.764 1.883 5.178 1.00 93.06 95 LEU A CA 1
ATOM 754 C C . LEU A 1 95 ? 3.969 3.156 5.485 1.00 93.06 95 LEU A C 1
ATOM 756 O O . LEU A 1 95 ? 4.218 4.193 4.879 1.00 93.06 95 LEU A O 1
ATOM 760 N N . ILE A 1 96 ? 3.027 3.082 6.426 1.00 92.38 96 ILE A N 1
ATOM 761 C CA . ILE A 1 96 ? 2.238 4.236 6.867 1.00 92.38 96 ILE A CA 1
ATOM 762 C C . ILE A 1 96 ? 3.167 5.331 7.398 1.00 92.38 96 ILE A C 1
ATOM 764 O O . ILE A 1 96 ? 3.032 6.479 6.985 1.00 92.38 96 ILE A O 1
ATOM 768 N N . ASP A 1 97 ? 4.145 4.978 8.236 1.00 91.62 97 ASP A N 1
ATOM 769 C CA . ASP A 1 97 ? 5.118 5.936 8.769 1.00 91.62 97 ASP A CA 1
ATOM 770 C C . ASP A 1 97 ? 5.927 6.606 7.641 1.00 91.62 97 ASP A C 1
ATOM 772 O O . ASP A 1 97 ? 6.110 7.822 7.643 1.00 91.62 97 ASP A O 1
ATOM 776 N N . GLN A 1 98 ? 6.371 5.841 6.634 1.00 91.12 98 GLN A N 1
ATOM 777 C CA . GLN A 1 98 ? 7.060 6.392 5.460 1.00 91.12 98 GLN A CA 1
ATOM 778 C C . GLN A 1 98 ? 6.176 7.374 4.685 1.00 91.12 98 GLN A C 1
ATOM 780 O O . GLN A 1 98 ? 6.632 8.462 4.330 1.00 91.12 98 GLN A O 1
ATOM 785 N N . LEU A 1 99 ? 4.916 7.013 4.438 1.00 90.75 99 LEU A N 1
ATOM 786 C CA . LEU A 1 99 ? 3.963 7.850 3.709 1.00 90.75 99 LEU A CA 1
ATOM 787 C C . LEU A 1 99 ? 3.597 9.128 4.478 1.00 90.75 99 LEU A C 1
ATOM 789 O O . LEU A 1 99 ? 3.413 10.167 3.852 1.00 90.75 99 LEU A O 1
ATOM 793 N N . ALA A 1 100 ? 3.549 9.070 5.810 1.00 86.94 100 ALA A N 1
ATOM 794 C CA . ALA A 1 100 ? 3.233 10.204 6.680 1.00 86.94 100 ALA A CA 1
ATOM 795 C C . ALA A 1 100 ? 4.337 11.277 6.735 1.00 86.94 100 ALA A C 1
ATOM 797 O O . ALA A 1 100 ? 4.075 12.412 7.120 1.00 86.94 100 ALA A O 1
ATOM 798 N N . THR A 1 101 ? 5.580 10.924 6.390 1.00 78.62 101 THR A N 1
ATOM 799 C CA . THR A 1 101 ? 6.739 11.842 6.440 1.00 78.62 101 THR A CA 1
ATOM 800 C C . THR A 1 101 ? 6.949 12.676 5.168 1.00 78.62 101 THR A C 1
ATOM 802 O O . THR A 1 101 ? 7.971 13.355 5.054 1.00 78.62 101 THR A O 1
ATOM 805 N N . ARG A 1 102 ? 6.014 12.617 4.213 1.00 57.50 102 ARG A N 1
ATOM 806 C CA . ARG A 1 102 ? 6.063 13.353 2.940 1.00 57.50 102 ARG A CA 1
ATOM 807 C C . ARG A 1 102 ? 5.460 14.751 3.014 1.00 57.50 102 ARG A C 1
ATOM 809 O O . ARG A 1 102 ? 4.484 14.945 3.768 1.00 57.50 102 ARG A O 1
#

Sequence (102 aa):
MINPTNNPLYTAATEAGITITHLGASWAFEATLGHFEALFRRAAEYWVEPGITTDPASPVLVRWSAGRWYLDAQTTDGYQQTTYTSLYDEQIRHLIDQLATR

Radius of gyration: 13.0 Å; chains: 1; bounding box: 34×25×35 Å

Secondary structure (DSSP, 8-state):
---GGGSHHHHHHHHTT--EEEETTEEEEEEEHHHHHHHHTS-GGGTSPTTB---TT-EEEEEEETTEEEEEEEBTTS-EEEEEEEE-HHHHHHHHHHHHT-